Protein AF-A0AAW9KLN0-F1 (afdb_monomer_lite)

Foldseek 3Di:
DCWFKWKAWLVQFTQDTDPNVCVLQVHDDRGRDHPCVRWPPDCQNVCSVPQDWDQWDWDQTPNATFTKTKGFDDDPNHGGIMMITGPGRHVVVVVVVVVVVVVVVVVVVVVVVVVVVVVVVVDDLVPDPDPDPVSVVVD

pLDDT: mean 87.48, std 13.3, range [50.0, 98.69]

Radius of gyration: 28.12 Å; chains: 1; bounding box: 80×30×60 Å

Structure (mmCIF, N/CA/C/O backbone):
data_AF-A0AAW9KLN0-F1
#
_entry.id   AF-A0AAW9KLN0-F1
#
loop_
_atom_site.group_PDB
_atom_site.id
_atom_site.type_symbol
_atom_site.label_atom_id
_atom_site.label_alt_id
_atom_site.label_comp_id
_atom_site.label_asym_id
_atom_site.label_entity_id
_atom_site.label_seq_id
_atom_site.pdbx_PDB_ins_code
_atom_site.Cartn_x
_atom_site.Cartn_y
_atom_site.Cartn_z
_atom_site.occupancy
_atom_site.B_iso_or_equiv
_atom_site.auth_seq_id
_atom_site.auth_comp_id
_atom_site.auth_asym_id
_atom_site.auth_atom_id
_atom_site.pdbx_PDB_model_num
ATOM 1 N N . THR A 1 1 ? 4.196 15.614 0.249 1.00 50.00 1 THR A N 1
ATOM 2 C CA . THR A 1 1 ? 2.910 15.064 0.738 1.00 50.00 1 THR A CA 1
ATOM 3 C C . THR A 1 1 ? 3.200 14.129 1.897 1.00 50.00 1 THR A C 1
ATOM 5 O O . THR A 1 1 ? 4.128 13.341 1.769 1.00 50.00 1 THR A O 1
ATOM 8 N N . LYS A 1 2 ? 2.473 14.215 3.024 1.00 80.38 2 LYS A N 1
ATOM 9 C CA . LYS A 1 2 ? 2.607 13.242 4.136 1.00 80.38 2 LYS A CA 1
ATOM 10 C C . LYS A 1 2 ? 2.079 11.850 3.772 1.00 80.38 2 LYS A C 1
ATOM 12 O O . LYS A 1 2 ? 2.338 10.892 4.487 1.00 80.38 2 LYS A O 1
ATOM 17 N N . GLU A 1 3 ? 1.336 11.749 2.675 1.00 89.50 3 GLU A N 1
ATOM 18 C CA . GLU A 1 3 ? 0.763 10.491 2.221 1.00 89.50 3 GLU A CA 1
ATOM 19 C C . GLU A 1 3 ? 1.817 9.594 1.574 1.00 89.50 3 GLU A C 1
ATOM 21 O O . GLU A 1 3 ? 2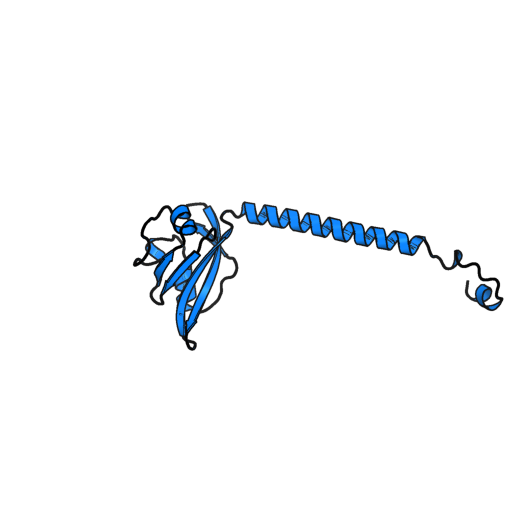.594 10.030 0.718 1.00 89.50 3 GLU A O 1
ATOM 26 N N . CYS A 1 4 ? 1.816 8.328 1.970 1.00 94.81 4 CYS A N 1
ATOM 27 C CA . CYS A 1 4 ? 2.624 7.274 1.381 1.00 94.81 4 CYS A CA 1
ATOM 28 C C . CYS A 1 4 ? 1.837 6.668 0.211 1.00 94.81 4 CYS A C 1
ATOM 30 O O . CYS A 1 4 ? 0.949 5.846 0.424 1.00 94.81 4 CYS A O 1
ATOM 32 N N . VAL A 1 5 ? 2.150 7.102 -1.015 1.00 97.25 5 VAL A N 1
ATOM 33 C CA . VAL A 1 5 ? 1.468 6.689 -2.253 1.00 97.25 5 VAL A CA 1
ATOM 34 C C . VAL A 1 5 ? 2.486 6.210 -3.285 1.00 97.25 5 VAL A C 1
ATOM 36 O O . VAL A 1 5 ? 3.554 6.805 -3.422 1.00 97.25 5 VAL A O 1
ATOM 39 N N . VAL A 1 6 ? 2.137 5.163 -4.023 1.00 98.06 6 VAL A N 1
ATOM 40 C CA . VAL A 1 6 ? 2.852 4.666 -5.200 1.00 98.06 6 VAL A CA 1
ATOM 41 C C . VAL A 1 6 ? 1.873 4.549 -6.367 1.00 98.06 6 VAL A C 1
ATOM 43 O O . VAL A 1 6 ? 0.711 4.191 -6.171 1.00 98.06 6 VAL A O 1
ATOM 46 N N . VAL A 1 7 ? 2.330 4.867 -7.573 1.00 98.31 7 VAL A N 1
ATOM 47 C CA . VAL A 1 7 ? 1.572 4.723 -8.818 1.00 98.31 7 VAL A CA 1
ATOM 48 C C . VAL A 1 7 ? 2.373 3.851 -9.769 1.00 98.31 7 VAL A C 1
ATOM 50 O O . VAL A 1 7 ? 3.586 4.026 -9.906 1.00 98.31 7 VAL A O 1
ATOM 53 N N . VAL A 1 8 ? 1.683 2.912 -10.407 1.00 98.69 8 VAL A N 1
ATOM 54 C CA . VAL A 1 8 ? 2.242 2.015 -11.417 1.00 98.69 8 VAL A CA 1
ATOM 55 C C . VAL A 1 8 ? 1.455 2.119 -12.715 1.00 98.69 8 VAL A C 1
ATOM 57 O O . VAL A 1 8 ? 0.257 2.418 -12.691 1.00 98.69 8 VAL A O 1
ATOM 60 N N . ASP A 1 9 ? 2.119 1.873 -13.838 1.00 98.44 9 ASP A N 1
ATOM 61 C CA . ASP A 1 9 ? 1.457 1.698 -15.130 1.00 98.44 9 ASP A CA 1
ATOM 62 C C . ASP A 1 9 ? 0.814 0.303 -15.270 1.00 98.44 9 ASP A C 1
ATOM 64 O O . ASP A 1 9 ? 0.782 -0.495 -14.326 1.00 98.44 9 ASP A O 1
ATOM 68 N N . LYS A 1 10 ? 0.251 0.025 -16.452 1.00 97.50 10 LYS A N 1
ATOM 69 C CA . LYS A 1 10 ? -0.423 -1.241 -16.777 1.00 97.50 10 LYS A CA 1
ATOM 70 C C . LYS A 1 10 ? 0.485 -2.473 -16.674 1.00 97.50 10 LYS A C 1
ATOM 72 O O . LYS A 1 10 ? -0.024 -3.568 -16.450 1.00 97.50 10 LYS A O 1
ATOM 77 N N . ASP A 1 11 ? 1.795 -2.289 -16.832 1.00 97.62 11 ASP A N 1
ATOM 78 C CA . ASP A 1 11 ? 2.793 -3.357 -16.831 1.00 97.62 11 ASP A CA 1
ATOM 79 C C . ASP A 1 11 ? 3.397 -3.545 -15.423 1.00 97.62 11 ASP A C 1
ATOM 81 O O . ASP A 1 11 ? 4.190 -4.454 -15.188 1.00 97.62 11 ASP A O 1
ATOM 85 N N . GLY A 1 12 ? 2.975 -2.725 -14.450 1.00 97.75 12 GLY A N 1
ATOM 86 C CA . GLY A 1 12 ? 3.428 -2.793 -13.064 1.00 97.75 12 GLY A CA 1
ATOM 87 C C . GLY A 1 12 ? 4.724 -2.027 -12.804 1.00 97.75 12 GLY A C 1
ATOM 88 O O . GLY A 1 12 ? 5.326 -2.204 -11.741 1.00 97.75 12 GLY A O 1
ATOM 89 N N . ILE A 1 13 ? 5.146 -1.169 -13.735 1.00 98.56 13 ILE A N 1
ATOM 90 C CA . ILE A 1 13 ? 6.313 -0.307 -13.569 1.00 98.56 13 ILE A CA 1
ATOM 91 C C . ILE A 1 13 ? 5.929 0.922 -12.753 1.00 98.56 13 ILE A C 1
ATOM 93 O O . ILE A 1 13 ? 4.921 1.579 -13.016 1.00 98.56 13 ILE A O 1
ATOM 97 N N . ILE A 1 14 ? 6.745 1.257 -11.755 1.00 98.62 14 ILE A N 1
ATOM 98 C CA . ILE A 1 14 ? 6.536 2.432 -10.909 1.00 98.62 14 ILE A CA 1
ATOM 99 C C . ILE A 1 14 ? 6.747 3.701 -11.739 1.00 98.62 14 ILE A C 1
ATOM 101 O O . ILE A 1 14 ? 7.856 3.982 -12.194 1.00 98.62 14 ILE A O 1
ATOM 105 N N . THR A 1 15 ? 5.694 4.506 -11.873 1.00 98.25 15 THR A N 1
ATOM 106 C CA . THR A 1 15 ? 5.730 5.809 -12.558 1.00 98.25 15 THR A CA 1
ATOM 107 C C . THR A 1 15 ? 5.894 6.970 -11.582 1.00 98.25 15 THR A C 1
ATOM 109 O O . THR A 1 15 ? 6.400 8.027 -11.952 1.00 98.25 15 THR A O 1
ATOM 112 N N . MET A 1 16 ? 5.495 6.781 -10.322 1.00 97.44 16 MET A N 1
ATOM 113 C CA . MET A 1 16 ? 5.661 7.769 -9.260 1.00 97.44 16 MET A CA 1
ATOM 114 C C . MET A 1 16 ? 5.663 7.084 -7.895 1.00 97.44 16 MET A C 1
ATOM 116 O O . MET A 1 16 ? 4.777 6.284 -7.594 1.00 97.44 16 MET A O 1
ATOM 120 N N . MET A 1 17 ? 6.585 7.471 -7.016 1.00 97.81 17 MET A N 1
ATOM 121 C CA . MET A 1 17 ? 6.510 7.127 -5.600 1.00 97.81 17 MET A CA 1
ATOM 122 C C . MET A 1 17 ? 6.657 8.376 -4.729 1.00 97.81 17 MET A C 1
ATOM 124 O O . MET A 1 17 ? 7.568 9.184 -4.905 1.00 97.81 17 MET A O 1
ATOM 128 N N . SER A 1 18 ? 5.749 8.558 -3.768 1.00 97.00 18 SER A N 1
ATOM 129 C CA . SER A 1 18 ? 5.799 9.710 -2.872 1.00 97.00 18 SER A CA 1
ATOM 130 C C . SER A 1 18 ? 7.010 9.636 -1.941 1.00 97.00 18 SER A C 1
ATOM 132 O O . SER A 1 18 ? 7.454 8.554 -1.556 1.00 97.00 18 SER A O 1
ATOM 134 N N . LYS A 1 19 ? 7.506 10.802 -1.504 1.00 95.38 19 LYS A N 1
ATOM 135 C CA . LYS A 1 19 ? 8.633 10.892 -0.559 1.00 95.38 19 LYS A CA 1
ATOM 136 C C . LYS A 1 19 ? 8.407 10.057 0.711 1.00 95.38 19 LYS A C 1
ATOM 138 O O . LYS A 1 19 ? 9.307 9.352 1.139 1.00 95.38 19 LYS A O 1
ATOM 143 N N . CYS A 1 20 ? 7.189 10.076 1.258 1.00 94.75 20 CYS A N 1
ATOM 144 C CA . CYS A 1 20 ? 6.810 9.257 2.416 1.00 94.75 20 CYS A CA 1
ATOM 145 C C . CYS A 1 20 ? 7.038 7.763 2.158 1.00 94.75 20 CYS A C 1
ATOM 147 O O . CYS A 1 20 ? 7.564 7.064 3.020 1.00 94.75 20 CYS A O 1
ATOM 149 N N . TYR A 1 21 ? 6.629 7.270 0.985 1.00 95.19 21 TYR A N 1
ATOM 150 C CA . TYR A 1 21 ? 6.741 5.852 0.644 1.00 95.19 21 TYR A CA 1
ATOM 151 C C . TYR A 1 21 ? 8.212 5.474 0.404 1.00 95.19 21 TYR A C 1
ATOM 153 O O . TYR A 1 21 ? 8.673 4.459 0.922 1.00 95.19 21 TYR A O 1
ATOM 161 N N . LYS A 1 22 ? 8.972 6.341 -0.281 1.00 95.44 22 LYS A N 1
ATOM 162 C CA . LYS A 1 22 ? 10.428 6.214 -0.460 1.00 95.44 22 LYS A CA 1
ATOM 163 C C . LYS A 1 22 ? 11.166 6.095 0.874 1.00 95.44 22 LYS A C 1
ATOM 165 O O . LYS A 1 22 ? 11.916 5.147 1.073 1.00 95.44 22 LYS A O 1
ATOM 170 N N . GLU 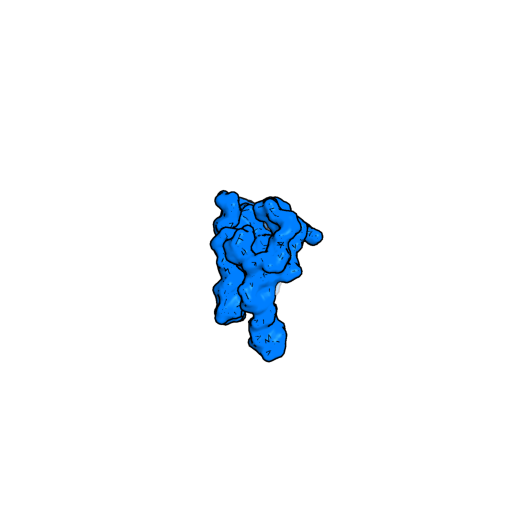A 1 23 ? 10.886 6.998 1.813 1.00 93.94 23 GLU A N 1
ATOM 171 C CA . GLU A 1 23 ? 11.450 6.980 3.171 1.00 93.94 23 GLU A CA 1
ATOM 172 C C . GLU A 1 23 ? 11.033 5.721 3.950 1.00 93.94 23 GLU A C 1
ATOM 174 O O . GLU A 1 23 ? 11.854 5.119 4.638 1.00 93.94 23 GLU A O 1
ATOM 179 N N . PHE A 1 24 ? 9.773 5.289 3.823 1.00 92.19 24 PHE A N 1
ATOM 180 C CA . PHE A 1 24 ? 9.266 4.083 4.484 1.00 92.19 24 PHE A CA 1
ATOM 181 C C . PHE A 1 24 ? 9.978 2.810 4.000 1.00 92.19 24 PHE A C 1
ATOM 183 O O . PHE A 1 24 ? 10.356 1.959 4.808 1.00 92.19 24 PHE A O 1
ATOM 190 N N . LEU A 1 25 ? 10.202 2.691 2.689 1.00 92.62 25 LEU A N 1
ATOM 191 C CA . LEU A 1 25 ? 10.912 1.553 2.107 1.00 92.62 25 LEU A CA 1
ATOM 192 C C . LEU A 1 25 ? 12.438 1.688 2.190 1.00 92.62 25 LEU A C 1
ATOM 194 O O . LEU A 1 25 ? 13.130 0.673 2.177 1.00 92.62 25 LEU A O 1
ATOM 198 N N . GLY A 1 26 ? 12.973 2.903 2.314 1.00 93.44 26 GLY A N 1
ATOM 199 C CA . GLY A 1 26 ? 14.407 3.183 2.217 1.00 93.44 26 GLY A CA 1
ATOM 200 C C . GLY A 1 26 ? 14.941 3.110 0.781 1.00 93.44 26 GLY A C 1
ATOM 201 O O . GLY A 1 26 ? 16.016 2.558 0.572 1.00 93.44 26 GLY A O 1
ATOM 202 N N . TYR A 1 27 ? 14.184 3.619 -0.198 1.00 92.31 27 TYR A N 1
ATOM 203 C CA . TYR A 1 27 ? 14.568 3.656 -1.617 1.00 92.31 27 TYR A CA 1
ATOM 204 C C . TYR A 1 27 ? 14.556 5.082 -2.164 1.00 92.31 27 TYR A C 1
ATOM 206 O O . TYR A 1 27 ? 13.543 5.769 -2.061 1.00 92.31 27 TYR A O 1
ATOM 214 N N . ASP A 1 28 ? 15.626 5.485 -2.852 1.00 90.81 28 ASP A N 1
ATOM 215 C CA . ASP A 1 28 ? 15.722 6.831 -3.434 1.00 90.81 28 ASP A CA 1
ATOM 216 C C . ASP A 1 28 ? 15.110 6.919 -4.843 1.00 90.81 28 ASP A C 1
ATOM 218 O O . ASP A 1 28 ? 14.331 7.832 -5.138 1.00 90.81 28 ASP A O 1
ATOM 222 N N . ASN A 1 29 ? 15.398 5.928 -5.699 1.00 94.44 29 ASN A N 1
ATOM 223 C CA . ASN A 1 29 ? 15.006 5.910 -7.118 1.00 94.44 29 ASN A CA 1
ATOM 224 C C . ASN A 1 29 ? 14.283 4.599 -7.508 1.00 94.44 29 ASN A C 1
ATOM 226 O O . ASN A 1 29 ? 14.875 3.732 -8.164 1.00 94.44 29 ASN A O 1
ATOM 230 N N . PRO A 1 30 ? 13.039 4.396 -7.038 1.00 96.19 30 PRO A N 1
ATOM 231 C CA . PRO A 1 30 ? 12.215 3.240 -7.393 1.00 96.19 30 PRO A CA 1
ATOM 232 C C . PRO A 1 30 ? 11.526 3.358 -8.763 1.00 96.19 30 PRO A C 1
ATOM 234 O O . PRO A 1 30 ? 11.094 2.344 -9.304 1.00 96.19 30 PRO A O 1
ATOM 237 N N . GLU A 1 31 ? 11.392 4.564 -9.320 1.00 97.62 31 GLU A N 1
ATOM 238 C CA . GLU A 1 31 ? 10.735 4.781 -10.612 1.00 97.62 31 GLU A CA 1
ATOM 239 C C . GLU A 1 31 ? 11.439 4.030 -11.758 1.00 97.62 31 GLU A C 1
ATOM 241 O O . GLU A 1 31 ? 12.665 3.912 -11.788 1.00 97.62 31 GLU A O 1
ATOM 246 N N . GLY A 1 32 ? 10.656 3.516 -12.711 1.00 97.81 32 GLY A N 1
ATOM 247 C CA . GLY A 1 32 ? 11.152 2.740 -13.854 1.00 97.81 32 GLY A CA 1
ATOM 248 C C . GLY A 1 32 ? 11.425 1.259 -13.565 1.00 97.81 32 GLY A C 1
ATOM 249 O O . GLY A 1 32 ? 11.840 0.535 -14.466 1.00 97.81 32 GLY A O 1
ATOM 250 N N . LYS A 1 33 ? 11.183 0.790 -12.336 1.00 98.06 33 LYS A N 1
ATOM 251 C CA . LYS A 1 33 ? 11.328 -0.619 -11.934 1.00 98.06 33 LYS A CA 1
ATOM 252 C C . LYS A 1 33 ? 9.970 -1.274 -11.707 1.00 98.06 33 LYS A C 1
ATOM 254 O O . LYS A 1 33 ? 8.986 -0.579 -11.435 1.00 98.06 33 LYS A O 1
ATOM 259 N N . TYR A 1 34 ? 9.926 -2.605 -11.774 1.00 98.12 34 TYR A N 1
ATOM 260 C CA . TYR A 1 34 ? 8.731 -3.355 -11.401 1.00 98.12 34 TYR A CA 1
ATOM 261 C C . TYR A 1 34 ? 8.434 -3.172 -9.918 1.00 98.12 34 TYR A C 1
ATOM 263 O O . TYR A 1 34 ? 9.320 -3.215 -9.065 1.00 98.12 34 TYR A O 1
ATOM 271 N N . VAL A 1 35 ? 7.158 -2.983 -9.602 1.00 97.75 35 VAL A N 1
ATOM 272 C CA . VAL A 1 35 ? 6.728 -2.766 -8.220 1.00 97.75 35 VAL A CA 1
ATOM 273 C C . VAL A 1 35 ? 6.986 -3.971 -7.316 1.00 97.75 35 VAL A C 1
ATOM 275 O O . VAL A 1 35 ? 7.219 -3.785 -6.124 1.00 97.75 35 VAL A O 1
ATOM 278 N N . GLU A 1 36 ? 6.986 -5.183 -7.873 1.00 96.62 36 GLU A N 1
ATOM 279 C CA . GLU A 1 36 ? 7.286 -6.427 -7.151 1.00 96.62 36 GLU A CA 1
ATOM 280 C C . GLU A 1 36 ? 8.755 -6.519 -6.713 1.00 96.62 36 GLU A C 1
ATOM 282 O O . GLU A 1 36 ? 9.032 -7.122 -5.683 1.00 96.62 36 GLU A O 1
ATOM 287 N N . ASP A 1 37 ? 9.673 -5.845 -7.415 1.00 96.00 37 ASP A N 1
ATOM 288 C CA . ASP A 1 37 ? 11.100 -5.807 -7.058 1.00 96.00 37 ASP A CA 1
ATOM 289 C C . ASP A 1 37 ? 11.404 -4.800 -5.933 1.00 96.00 37 ASP A C 1
ATOM 291 O O . ASP A 1 37 ? 12.502 -4.778 -5.374 1.00 96.00 37 ASP A O 1
ATOM 295 N N . ILE A 1 38 ? 10.457 -3.901 -5.648 1.00 96.38 38 ILE A N 1
ATOM 296 C CA . ILE A 1 38 ? 10.628 -2.774 -4.720 1.00 96.38 38 ILE A CA 1
ATOM 297 C C . ILE A 1 38 ? 9.771 -2.932 -3.465 1.00 96.38 38 ILE A C 1
ATOM 299 O O . ILE A 1 38 ? 10.151 -2.461 -2.392 1.00 96.38 38 ILE A O 1
ATOM 303 N N . ILE A 1 39 ? 8.593 -3.544 -3.592 1.00 95.12 39 ILE A N 1
ATOM 304 C CA . ILE A 1 39 ? 7.611 -3.651 -2.517 1.00 95.12 39 ILE A CA 1
ATOM 305 C C . ILE A 1 39 ? 7.261 -5.118 -2.298 1.00 95.12 39 ILE A C 1
ATOM 307 O O . ILE A 1 39 ? 6.420 -5.680 -3.004 1.00 95.12 39 ILE A O 1
ATOM 311 N N . ASP A 1 40 ? 7.839 -5.698 -1.250 1.00 91.00 40 ASP A N 1
ATOM 312 C CA . ASP A 1 40 ? 7.544 -7.066 -0.830 1.00 91.00 40 ASP A CA 1
ATOM 313 C C . A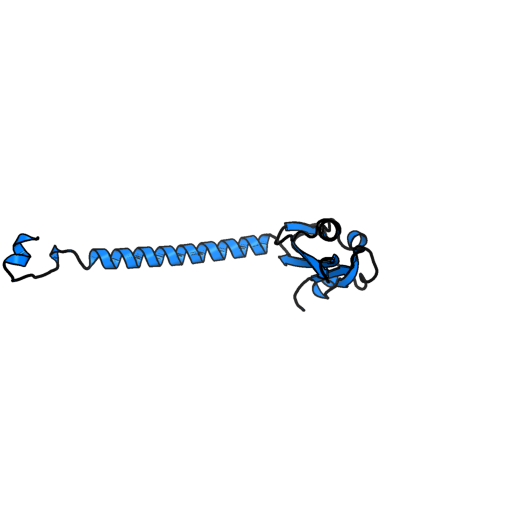SP A 1 40 ? 6.037 -7.286 -0.641 1.00 91.00 40 ASP A C 1
ATOM 315 O O . ASP A 1 40 ? 5.325 -6.458 -0.057 1.00 91.00 40 ASP A O 1
ATOM 319 N N . ASN A 1 41 ? 5.543 -8.433 -1.114 1.00 92.19 41 ASN A N 1
ATOM 320 C CA . ASN A 1 41 ? 4.143 -8.852 -0.981 1.00 92.19 41 ASN A CA 1
ATOM 321 C C . ASN A 1 41 ? 3.124 -7.850 -1.559 1.00 92.19 41 ASN A C 1
ATOM 323 O O . ASN A 1 41 ? 1.969 -7.800 -1.123 1.00 92.19 41 ASN A O 1
ATOM 327 N N . THR A 1 42 ? 3.530 -7.013 -2.519 1.00 95.19 42 THR A N 1
ATOM 328 C CA . THR A 1 42 ? 2.603 -6.083 -3.166 1.00 95.19 42 THR A CA 1
ATOM 329 C C . THR A 1 42 ? 1.510 -6.824 -3.928 1.00 95.19 42 THR A C 1
ATOM 331 O O . THR A 1 42 ? 1.750 -7.776 -4.664 1.00 95.19 42 THR A O 1
ATOM 334 N N . ARG A 1 43 ? 0.270 -6.351 -3.784 1.00 96.12 43 ARG A N 1
ATOM 335 C CA . ARG A 1 43 ? -0.891 -6.871 -4.523 1.00 96.12 43 ARG A CA 1
ATOM 336 C C . ARG A 1 43 ? -1.267 -6.002 -5.721 1.00 96.12 43 ARG A C 1
ATOM 338 O O . ARG A 1 43 ? -2.261 -6.288 -6.379 1.00 96.12 43 ARG A O 1
ATOM 345 N N . LEU A 1 44 ? -0.494 -4.960 -6.045 1.00 97.12 44 LEU A N 1
ATOM 346 C CA . LEU A 1 44 ? -0.763 -4.107 -7.213 1.00 97.12 44 LEU A CA 1
ATOM 347 C C . LEU A 1 44 ? -0.881 -4.891 -8.537 1.00 97.12 44 LEU A C 1
ATOM 349 O O . LEU A 1 44 ? -1.831 -4.621 -9.271 1.00 97.12 44 LEU A O 1
ATOM 353 N N . PRO A 1 45 ? -0.063 -5.927 -8.817 1.00 96.81 45 PRO A N 1
ATOM 354 C CA . PRO A 1 45 ? -0.254 -6.771 -10.002 1.00 96.81 45 PRO A CA 1
ATOM 355 C C . PRO A 1 45 ? -1.623 -7.467 -10.054 1.00 96.81 45 PRO A C 1
ATOM 357 O O . PRO A 1 45 ? -2.221 -7.618 -11.119 1.00 96.81 45 PRO A O 1
ATOM 360 N N . LYS A 1 46 ? -2.174 -7.863 -8.900 1.00 96.62 46 LYS A N 1
ATOM 361 C CA . LYS A 1 46 ? -3.524 -8.444 -8.810 1.00 96.62 46 LYS A CA 1
ATOM 362 C C . LYS A 1 46 ? -4.604 -7.408 -9.123 1.00 96.62 46 LYS A C 1
ATOM 364 O O . LYS A 1 46 ? -5.606 -7.744 -9.753 1.00 96.62 46 LYS A O 1
ATOM 369 N N . ILE A 1 47 ? -4.406 -6.159 -8.711 1.00 97.38 47 ILE A N 1
ATOM 370 C CA . ILE A 1 47 ? -5.316 -5.044 -9.007 1.00 97.38 47 ILE A CA 1
ATOM 371 C C . ILE A 1 47 ? -5.306 -4.725 -10.499 1.00 97.38 47 ILE A C 1
ATOM 373 O O . ILE A 1 47 ? -6.374 -4.579 -11.088 1.00 97.38 47 ILE A O 1
ATOM 377 N N . LEU A 1 48 ? -4.124 -4.709 -11.121 1.00 97.50 48 LEU A N 1
ATOM 378 C CA . LEU A 1 48 ? -3.977 -4.524 -12.566 1.00 97.50 48 LEU A CA 1
ATOM 379 C C . LEU A 1 48 ? -4.708 -5.617 -13.361 1.00 97.50 48 LEU A C 1
ATOM 381 O O . LEU A 1 48 ? -5.380 -5.313 -14.340 1.00 97.50 48 LEU A O 1
ATOM 385 N N . LYS A 1 49 ? -4.643 -6.877 -12.907 1.00 96.25 49 LYS A N 1
ATOM 386 C CA . LYS A 1 49 ? -5.321 -8.014 -13.560 1.00 96.25 49 LYS A CA 1
ATOM 387 C C . LYS A 1 49 ? -6.833 -8.046 -13.330 1.00 96.25 49 LYS A C 1
ATOM 389 O O . LYS A 1 49 ? -7.581 -8.402 -14.231 1.00 96.25 49 LYS A O 1
ATOM 394 N N . SER A 1 50 ? -7.283 -7.748 -12.111 1.00 95.62 50 SER A N 1
ATOM 395 C CA . SER A 1 50 ? -8.693 -7.914 -11.724 1.00 95.62 50 SER A CA 1
ATOM 396 C C . SER A 1 50 ? -9.548 -6.670 -11.942 1.00 95.62 50 SER A C 1
ATOM 398 O O . SER A 1 50 ? -10.759 -6.788 -12.100 1.00 95.62 50 SER A O 1
ATOM 400 N N . GLY A 1 51 ? -8.956 -5.475 -11.897 1.00 94.75 51 GLY A N 1
ATOM 401 C CA . GLY A 1 51 ? -9.704 -4.220 -11.923 1.00 94.75 51 GLY A CA 1
ATOM 402 C C . GLY A 1 51 ? -10.566 -3.963 -10.686 1.00 94.75 51 GLY A C 1
ATOM 403 O O . GLY A 1 51 ? -11.407 -3.056 -10.729 1.00 94.75 51 GLY A O 1
ATOM 404 N N . ASN A 1 52 ? -10.359 -4.729 -9.610 1.00 95.69 52 ASN A N 1
ATOM 405 C CA . ASN A 1 52 ? -11.060 -4.589 -8.338 1.00 95.69 52 ASN A CA 1
ATOM 406 C C . ASN A 1 52 ? -10.337 -3.613 -7.409 1.00 95.69 52 ASN A C 1
ATOM 408 O O . ASN A 1 52 ? -9.119 -3.471 -7.464 1.00 95.69 52 ASN A O 1
ATOM 412 N N . ILE A 1 53 ? -11.098 -2.960 -6.534 1.00 95.88 53 ILE A N 1
ATOM 413 C CA . ILE A 1 53 ? -10.567 -2.065 -5.502 1.00 95.88 53 ILE A CA 1
ATOM 414 C C . ILE A 1 53 ? -10.342 -2.862 -4.213 1.00 95.88 53 ILE A C 1
ATOM 416 O O . ILE A 1 53 ? -11.185 -3.666 -3.822 1.00 95.88 53 ILE A O 1
ATOM 420 N N . GLU A 1 54 ? -9.234 -2.599 -3.525 1.00 95.19 54 GLU A N 1
ATOM 421 C CA . GLU A 1 54 ? -8.968 -3.082 -2.168 1.00 95.19 54 GLU A CA 1
ATOM 422 C C . GLU A 1 54 ? -8.904 -1.875 -1.222 1.00 95.19 54 GLU A C 1
ATOM 424 O O . GLU A 1 54 ? -7.990 -1.063 -1.322 1.00 95.19 54 GLU A O 1
ATOM 429 N N . TYR A 1 55 ? -9.880 -1.725 -0.321 1.00 86.75 55 TYR A N 1
ATOM 430 C CA . TYR A 1 55 ? -10.039 -0.515 0.507 1.00 86.75 55 TYR A CA 1
ATOM 431 C C . TYR A 1 55 ? -9.167 -0.476 1.775 1.00 86.75 55 TYR A C 1
ATOM 433 O O . TYR A 1 55 ? -8.977 0.594 2.349 1.00 86.75 55 TYR A O 1
ATOM 441 N N . GLY A 1 56 ? -8.642 -1.615 2.223 1.00 85.38 56 GLY A N 1
ATOM 442 C CA . GLY A 1 56 ? -7.901 -1.711 3.480 1.00 85.38 56 GLY A CA 1
ATOM 443 C C . GLY A 1 56 ? -7.561 -3.154 3.805 1.00 85.38 56 GLY A C 1
ATOM 444 O O . GLY A 1 56 ? -8.310 -3.824 4.506 1.00 85.38 56 GLY A O 1
ATOM 445 N N . ASP A 1 57 ? -6.451 -3.626 3.252 1.00 90.19 57 ASP A N 1
ATOM 446 C CA . ASP A 1 57 ? -5.937 -4.977 3.458 1.00 90.19 57 ASP A CA 1
ATOM 447 C C . ASP A 1 57 ? -4.625 -4.928 4.243 1.00 90.19 57 ASP A C 1
ATOM 449 O O . ASP A 1 57 ? -3.827 -4.001 4.059 1.00 90.19 57 ASP A O 1
ATOM 453 N N . VAL A 1 58 ? -4.402 -5.923 5.102 1.00 91.62 58 VAL A N 1
ATOM 454 C CA . VAL A 1 58 ? -3.153 -6.036 5.861 1.00 91.62 58 VAL A CA 1
ATOM 455 C C . VAL A 1 58 ? -2.054 -6.507 4.911 1.00 91.62 58 VAL A C 1
ATOM 457 O O . VAL A 1 58 ? -2.200 -7.513 4.221 1.00 91.62 58 VAL A O 1
ATOM 460 N N . GLN A 1 59 ? -0.943 -5.779 4.866 1.00 92.75 59 GLN A N 1
ATOM 461 C CA . GLN A 1 59 ? 0.250 -6.165 4.118 1.00 92.75 59 GLN A CA 1
ATOM 462 C C . GLN A 1 59 ? 1.463 -6.120 5.041 1.00 92.75 59 GLN A C 1
ATOM 464 O O . GLN A 1 59 ? 1.661 -5.149 5.767 1.00 92.75 59 GLN A O 1
ATOM 469 N N . LEU A 1 60 ? 2.307 -7.147 4.972 1.00 91.00 60 LEU A N 1
ATOM 470 C CA . LEU A 1 60 ? 3.596 -7.159 5.651 1.00 91.00 60 LEU A CA 1
ATOM 471 C C . LEU A 1 60 ? 4.663 -6.555 4.731 1.00 91.00 60 LEU A C 1
ATOM 473 O O . LEU A 1 60 ? 4.996 -7.143 3.700 1.00 91.00 60 LEU A O 1
ATOM 477 N N . ILE A 1 61 ? 5.202 -5.395 5.1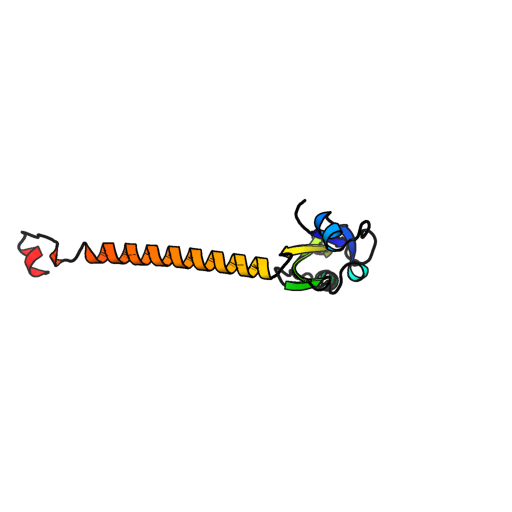12 1.00 91.12 61 ILE A N 1
ATOM 478 C CA . ILE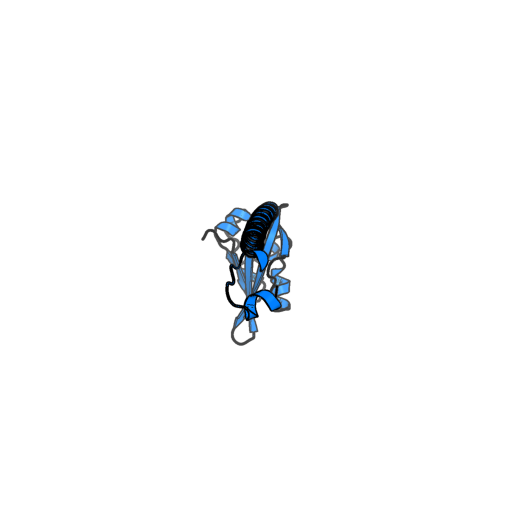 A 1 61 ? 6.291 -4.712 4.400 1.00 91.12 61 ILE A CA 1
ATOM 479 C C . ILE A 1 61 ? 7.430 -4.467 5.388 1.00 91.12 61 ILE A C 1
ATOM 481 O O . ILE A 1 61 ? 7.217 -3.841 6.425 1.00 91.12 61 ILE A O 1
ATOM 485 N N . LYS A 1 62 ? 8.645 -4.951 5.090 1.00 86.81 62 LYS A N 1
ATOM 486 C CA . LYS A 1 62 ? 9.830 -4.811 5.968 1.00 86.81 62 LYS A CA 1
ATOM 487 C C . LYS A 1 62 ? 9.551 -5.204 7.430 1.00 86.81 62 LYS A C 1
ATOM 489 O O . LYS A 1 62 ? 9.940 -4.496 8.358 1.00 86.81 62 LYS A O 1
ATOM 494 N N . ASN A 1 63 ? 8.855 -6.327 7.618 1.00 86.44 63 ASN A N 1
ATOM 495 C CA . ASN A 1 63 ? 8.460 -6.862 8.925 1.00 86.44 63 ASN A CA 1
ATOM 496 C C . ASN A 1 63 ? 7.524 -5.949 9.748 1.00 86.44 63 ASN A C 1
ATOM 498 O O . ASN A 1 63 ? 7.480 -6.053 10.972 1.00 86.44 63 ASN A O 1
ATOM 502 N N . LYS A 1 64 ? 6.794 -5.043 9.086 1.00 87.94 64 LYS A N 1
ATOM 503 C CA . LYS A 1 64 ? 5.749 -4.209 9.690 1.00 87.94 64 LYS A CA 1
ATOM 504 C C . LYS A 1 64 ? 4.416 -4.466 9.012 1.00 87.94 64 LYS A C 1
ATOM 506 O O . LYS A 1 64 ? 4.336 -4.464 7.781 1.00 87.94 64 LYS A O 1
ATOM 511 N N . GLU A 1 65 ? 3.384 -4.679 9.816 1.00 91.38 65 GLU A N 1
ATOM 512 C CA . GLU A 1 65 ? 2.015 -4.779 9.329 1.00 91.38 65 GLU A CA 1
ATOM 513 C C . GLU A 1 65 ? 1.484 -3.380 9.031 1.00 91.38 65 GLU A C 1
ATOM 515 O O . GLU A 1 65 ? 1.411 -2.515 9.905 1.00 91.38 65 GLU A O 1
ATOM 520 N N . VAL A 1 66 ? 1.122 -3.158 7.773 1.00 92.38 66 VAL A N 1
ATOM 521 C CA . VAL A 1 66 ? 0.504 -1.918 7.316 1.00 92.38 66 VAL A CA 1
ATOM 522 C C . VAL A 1 66 ? -0.887 -2.196 6.783 1.00 92.38 66 VAL A C 1
ATOM 524 O O . VAL A 1 66 ? -1.168 -3.276 6.264 1.00 92.38 66 VAL A O 1
ATOM 527 N N . ILE A 1 67 ? -1.748 -1.186 6.843 1.00 93.50 67 ILE A N 1
ATOM 528 C CA . ILE A 1 67 ? -3.037 -1.222 6.155 1.00 93.50 67 ILE A CA 1
ATOM 529 C C . ILE A 1 67 ? -2.872 -0.508 4.824 1.00 93.50 67 ILE A C 1
ATOM 531 O O . ILE A 1 67 ? -2.567 0.687 4.787 1.00 93.50 67 ILE A O 1
ATOM 535 N N . ALA A 1 68 ? -3.075 -1.234 3.732 1.00 94.81 68 ALA A N 1
ATOM 536 C CA . ALA A 1 68 ? -2.905 -0.728 2.381 1.00 94.81 68 ALA A CA 1
ATOM 537 C C . ALA A 1 68 ? -4.241 -0.652 1.636 1.00 94.81 68 ALA A C 1
ATOM 539 O O . ALA A 1 68 ? -5.073 -1.556 1.712 1.00 94.81 68 ALA A O 1
ATOM 540 N N . MET A 1 69 ? -4.409 0.420 0.868 1.00 96.31 69 MET A N 1
ATOM 541 C CA . MET A 1 69 ? -5.480 0.587 -0.108 1.00 96.31 69 MET A CA 1
ATOM 542 C C . MET A 1 69 ? -4.891 0.524 -1.516 1.00 96.31 69 MET A C 1
ATOM 544 O O . MET A 1 69 ? -3.808 1.063 -1.761 1.00 96.31 69 MET A O 1
ATOM 548 N N . ARG A 1 70 ? -5.599 -0.111 -2.451 1.00 97.25 70 ARG A N 1
ATOM 549 C CA . ARG A 1 70 ? -5.180 -0.216 -3.850 1.00 97.25 70 ARG A CA 1
ATOM 550 C C . ARG A 1 70 ? -6.360 -0.012 -4.789 1.00 97.25 70 ARG A C 1
ATOM 552 O O . ARG A 1 70 ? -7.419 -0.607 -4.604 1.00 97.25 70 ARG A O 1
ATOM 559 N N . VAL A 1 71 ? -6.169 0.830 -5.797 1.00 97.38 71 VAL A N 1
ATOM 560 C CA . VAL A 1 71 ? -7.228 1.259 -6.719 1.00 97.38 71 VAL A CA 1
ATOM 561 C C . VAL A 1 71 ? -6.695 1.188 -8.153 1.00 97.38 71 VAL A C 1
ATOM 563 O O . VAL A 1 71 ? -5.632 1.752 -8.416 1.00 97.38 71 VAL A O 1
ATOM 566 N N . PRO A 1 72 ? -7.390 0.526 -9.093 1.00 97.81 72 PRO A N 1
ATOM 567 C CA . PRO A 1 72 ? -7.008 0.544 -10.497 1.00 97.81 72 PRO A CA 1
ATOM 568 C C . PRO A 1 72 ? -7.319 1.911 -11.113 1.00 97.81 72 PRO A C 1
ATOM 570 O O . PRO A 1 72 ? -8.360 2.513 -10.845 1.00 97.81 72 PRO A O 1
ATOM 573 N N . ILE A 1 73 ? -6.433 2.379 -11.980 1.00 97.88 73 ILE A N 1
ATOM 574 C CA . ILE A 1 73 ? -6.641 3.559 -12.815 1.00 97.88 73 ILE A CA 1
ATOM 575 C C . ILE A 1 73 ? -7.263 3.075 -14.118 1.00 97.88 73 ILE A C 1
ATOM 577 O O . ILE A 1 73 ? -6.692 2.216 -14.791 1.00 97.88 73 ILE A O 1
ATOM 581 N N . LYS A 1 74 ? -8.430 3.621 -14.465 1.00 96.81 74 LYS A N 1
ATOM 582 C CA . LYS A 1 74 ? -9.146 3.276 -15.694 1.00 96.81 74 LYS A CA 1
ATOM 583 C C . LYS A 1 74 ? -9.244 4.488 -16.612 1.00 96.81 74 LYS A C 1
ATOM 585 O O . LYS A 1 74 ? -9.678 5.549 -16.173 1.00 96.81 74 LYS A O 1
ATOM 590 N N . THR A 1 75 ? -8.901 4.301 -17.881 1.00 95.38 75 THR A N 1
ATOM 591 C CA . THR A 1 75 ? -9.066 5.294 -18.950 1.00 95.38 75 THR A CA 1
ATOM 592 C C . THR A 1 75 ? -9.881 4.649 -20.061 1.00 95.38 75 THR A C 1
ATOM 594 O O . THR A 1 75 ? -9.514 3.586 -20.543 1.00 95.38 75 THR A O 1
ATOM 597 N N . ASN A 1 76 ? -11.006 5.255 -20.452 1.00 93.94 76 ASN A N 1
ATOM 598 C CA . ASN A 1 76 ? -11.919 4.710 -21.474 1.00 93.94 76 ASN A CA 1
ATOM 599 C C . ASN A 1 76 ? -12.419 3.274 -21.203 1.00 93.94 76 ASN A C 1
ATOM 601 O O . ASN A 1 76 ? -12.751 2.547 -22.129 1.00 93.94 76 ASN A O 1
ATOM 605 N N . GLY A 1 77 ? -12.496 2.869 -19.932 1.00 92.19 77 GLY A N 1
ATOM 606 C CA . GLY A 1 77 ? -12.903 1.517 -19.531 1.00 92.19 77 GLY A CA 1
ATOM 607 C C . GLY A 1 77 ? -11.744 0.530 -19.365 1.00 92.19 77 GLY A C 1
ATOM 608 O O . GLY A 1 77 ? -11.903 -0.447 -18.634 1.00 92.19 77 GLY A O 1
ATOM 609 N N . ASP A 1 78 ? -10.569 0.833 -19.918 1.00 95.31 78 ASP A N 1
ATOM 610 C CA . ASP A 1 78 ? -9.379 -0.010 -19.824 1.00 95.31 78 ASP A CA 1
ATOM 611 C C . ASP A 1 78 ? -8.526 0.345 -18.608 1.00 95.31 78 ASP A C 1
ATOM 613 O O . ASP A 1 78 ? -8.380 1.514 -18.245 1.00 95.31 78 ASP A O 1
ATOM 617 N N . ILE A 1 79 ? -7.930 -0.666 -17.974 1.00 97.44 79 ILE A N 1
ATOM 618 C CA . ILE A 1 79 ? -7.000 -0.464 -16.860 1.00 97.44 79 ILE A CA 1
ATOM 619 C C . ILE A 1 79 ? -5.662 0.016 -17.425 1.00 97.44 79 ILE A C 1
ATOM 621 O O . ILE A 1 79 ? -4.964 -0.724 -18.113 1.00 97.44 79 ILE A O 1
ATOM 625 N N . THR A 1 80 ? -5.290 1.255 -17.110 1.00 97.69 80 THR A N 1
ATOM 626 C CA . THR A 1 80 ? -4.037 1.878 -17.567 1.00 97.69 80 THR A CA 1
ATOM 627 C C . THR A 1 80 ? -2.959 1.927 -16.488 1.00 97.69 80 THR A C 1
ATOM 629 O O . THR A 1 80 ? -1.837 2.346 -16.759 1.00 97.69 80 THR A O 1
ATOM 632 N N . GLY A 1 81 ? -3.286 1.519 -15.262 1.00 98.12 81 GLY A N 1
ATOM 633 C CA . GLY A 1 81 ? -2.363 1.511 -14.134 1.00 98.12 81 GLY A CA 1
ATOM 634 C C . GLY A 1 81 ? -3.066 1.242 -12.811 1.00 98.12 81 GLY A C 1
ATOM 635 O O . GLY A 1 81 ? -4.238 0.861 -12.778 1.00 98.12 81 GLY A O 1
ATOM 636 N N . ALA A 1 82 ? -2.363 1.458 -11.706 1.00 98.38 82 ALA A N 1
ATOM 637 C CA . ALA A 1 82 ? -2.927 1.341 -10.366 1.00 98.38 82 ALA A CA 1
ATOM 638 C C . ALA A 1 82 ? -2.231 2.272 -9.369 1.00 98.38 82 ALA A C 1
ATOM 640 O O . ALA A 1 82 ? -1.071 2.646 -9.531 1.00 98.38 82 ALA A O 1
ATOM 641 N N . ILE A 1 83 ? -2.954 2.621 -8.308 1.00 97.88 83 ILE A N 1
ATOM 642 C CA . ILE A 1 83 ? -2.467 3.402 -7.172 1.00 97.88 83 ILE A CA 1
ATOM 643 C C . ILE A 1 83 ? -2.450 2.497 -5.947 1.00 97.88 83 ILE A C 1
ATOM 645 O O . ILE A 1 83 ? -3.443 1.832 -5.658 1.00 97.88 83 ILE A O 1
ATOM 649 N N . GLY A 1 84 ? -1.344 2.500 -5.208 1.00 97.25 84 GLY A N 1
ATOM 650 C CA . GLY A 1 84 ? -1.227 1.915 -3.876 1.00 97.25 84 GLY A CA 1
ATOM 651 C C . GLY A 1 84 ? -1.006 3.006 -2.834 1.00 97.25 84 GLY A C 1
ATOM 652 O O . GLY A 1 84 ? -0.205 3.915 -3.046 1.00 97.25 84 GLY A O 1
ATOM 653 N N . LYS A 1 85 ? -1.694 2.928 -1.697 1.00 96.12 85 LYS A N 1
ATOM 654 C CA . LYS A 1 85 ? -1.550 3.872 -0.584 1.00 96.12 85 LYS A CA 1
ATOM 655 C C . LYS A 1 85 ? -1.427 3.127 0.736 1.00 96.12 85 LYS A C 1
ATOM 657 O O . LYS A 1 85 ? -2.250 2.265 1.031 1.00 96.12 85 LYS A O 1
ATOM 662 N N . ILE A 1 86 ? -0.445 3.507 1.550 1.00 94.06 86 ILE A N 1
ATOM 663 C CA . ILE A 1 86 ? -0.386 3.090 2.955 1.00 94.06 86 ILE A CA 1
ATOM 664 C C . ILE A 1 86 ? -1.331 4.003 3.741 1.00 94.06 86 ILE A C 1
ATOM 666 O O . ILE A 1 86 ? -1.105 5.212 3.822 1.00 94.06 86 ILE A O 1
ATOM 670 N N . MET A 1 87 ? -2.398 3.419 4.281 1.00 91.75 87 MET A N 1
ATOM 671 C CA . MET A 1 87 ? -3.404 4.099 5.099 1.00 91.75 87 MET A CA 1
ATOM 672 C C . MET A 1 87 ? -2.928 4.240 6.545 1.00 91.75 87 MET A C 1
ATOM 674 O O . MET A 1 87 ? -3.015 5.326 7.109 1.00 91.75 87 MET A O 1
ATOM 678 N N . PHE A 1 88 ? -2.374 3.161 7.102 1.00 89.50 88 PHE A N 1
ATOM 679 C CA . PHE A 1 88 ? -1.799 3.114 8.446 1.00 89.50 88 PHE A CA 1
ATOM 680 C C . PHE A 1 88 ? -0.446 2.413 8.381 1.00 89.50 88 PHE A C 1
ATOM 682 O O . PHE A 1 88 ? -0.326 1.367 7.740 1.00 89.50 88 PHE A O 1
ATOM 689 N N . LYS A 1 89 ? 0.572 3.010 9.008 1.00 86.88 89 LYS A N 1
ATOM 690 C CA . LYS A 1 89 ? 1.948 2.476 9.013 1.00 86.88 89 LYS A CA 1
ATOM 691 C C . LYS A 1 89 ? 2.164 1.402 10.079 1.00 86.88 89 LYS A C 1
ATOM 693 O O . LYS A 1 89 ? 3.206 0.752 10.062 1.00 86.88 89 LYS A O 1
ATOM 698 N N . ASP A 1 90 ? 1.207 1.281 10.989 1.00 82.94 90 ASP A N 1
ATOM 699 C CA . ASP A 1 90 ? 1.176 0.319 12.076 1.00 82.94 90 ASP A CA 1
ATOM 700 C C . ASP A 1 90 ? -0.288 -0.030 12.371 1.00 82.94 90 ASP A C 1
ATOM 702 O O . ASP A 1 90 ? -1.144 0.859 12.443 1.00 82.94 90 ASP A O 1
ATOM 706 N N . ILE A 1 91 ? -0.590 -1.316 12.526 1.00 82.56 91 ILE A N 1
ATOM 707 C CA . ILE A 1 91 ? -1.930 -1.772 12.891 1.00 82.56 91 ILE A CA 1
ATOM 708 C C . ILE A 1 91 ? -2.327 -1.312 14.301 1.00 82.56 91 ILE A C 1
ATOM 710 O O . ILE A 1 91 ? -3.512 -1.093 14.562 1.00 82.56 91 ILE A O 1
ATOM 714 N N . GLU A 1 92 ? -1.356 -1.066 15.186 1.00 84.62 92 GLU A N 1
ATOM 715 C CA . GLU A 1 92 ? -1.605 -0.498 16.512 1.00 84.62 92 GLU A CA 1
ATOM 716 C C . GLU A 1 92 ? -2.255 0.891 16.425 1.00 84.62 92 GLU A C 1
ATOM 718 O O . GLU A 1 92 ? -3.161 1.201 17.201 1.00 84.62 92 GLU A O 1
ATOM 723 N N . GLU A 1 93 ? -1.880 1.711 15.434 1.00 81.62 93 GLU A N 1
ATOM 724 C CA . GLU A 1 93 ? -2.477 3.035 15.206 1.00 81.62 93 GLU A CA 1
ATOM 725 C C . GLU A 1 93 ? -3.980 2.922 14.905 1.00 81.62 93 GLU A C 1
ATOM 727 O O . GLU A 1 93 ? -4.797 3.694 15.422 1.00 81.62 93 GLU A O 1
ATOM 732 N N . LEU A 1 94 ? -4.363 1.905 14.125 1.00 84.19 94 LEU A N 1
ATOM 733 C CA . LEU A 1 94 ? -5.760 1.615 13.817 1.00 84.19 94 LEU A CA 1
ATOM 734 C C . LEU A 1 94 ? -6.525 1.129 15.056 1.00 84.19 94 LEU A C 1
ATOM 736 O O . LEU A 1 94 ? -7.651 1.574 15.300 1.00 84.19 94 LEU A O 1
ATOM 740 N N . ILE A 1 95 ? -5.917 0.251 15.859 1.00 86.25 95 ILE A N 1
ATOM 741 C CA . ILE A 1 95 ? -6.510 -0.261 17.104 1.00 86.25 95 ILE A CA 1
ATOM 742 C C . ILE A 1 95 ? -6.763 0.887 18.089 1.00 86.25 95 ILE A C 1
ATOM 744 O O . ILE A 1 95 ? -7.858 0.998 18.649 1.00 86.25 95 ILE A O 1
ATOM 748 N N . LEU A 1 96 ? -5.792 1.787 18.265 1.00 87.69 96 LEU A N 1
ATOM 749 C CA . LEU A 1 96 ? -5.920 2.960 19.133 1.00 87.69 96 LEU A CA 1
ATOM 750 C C . LEU A 1 96 ? -7.056 3.886 18.682 1.00 87.69 96 LEU A C 1
ATOM 752 O O . LEU A 1 96 ? -7.859 4.335 19.508 1.00 87.69 96 LEU A O 1
ATOM 756 N N . LEU A 1 97 ? -7.166 4.141 17.375 1.00 87.19 97 LEU A N 1
ATOM 757 C CA . LEU A 1 97 ? -8.249 4.947 16.816 1.00 87.19 97 LEU A CA 1
ATOM 758 C C . LEU A 1 97 ? -9.620 4.297 17.049 1.00 87.19 97 LEU A C 1
ATOM 760 O O . LEU A 1 97 ? -10.559 4.977 17.471 1.00 87.19 97 LEU A O 1
ATOM 764 N N . ASN A 1 98 ? -9.732 2.986 16.822 1.00 90.06 98 ASN A N 1
ATOM 765 C CA . ASN A 1 98 ? -10.963 2.234 17.054 1.00 90.06 98 ASN A CA 1
ATOM 766 C C . ASN A 1 98 ? -11.391 2.286 18.530 1.00 90.06 98 ASN A C 1
ATOM 768 O O . ASN A 1 98 ? -12.555 2.549 18.832 1.00 90.06 98 ASN A O 1
ATOM 772 N N . ASN A 1 99 ? -10.443 2.129 19.457 1.00 93.00 99 ASN A N 1
ATOM 773 C CA . ASN A 1 99 ? -10.705 2.235 20.893 1.00 93.00 99 ASN A CA 1
ATOM 774 C C . ASN A 1 99 ? -11.230 3.626 21.277 1.00 93.00 99 ASN A C 1
ATOM 776 O O . ASN A 1 99 ? -12.213 3.740 22.014 1.00 93.00 99 ASN A O 1
ATOM 780 N N . LYS A 1 100 ? -10.630 4.692 20.733 1.00 93.00 100 LYS A N 1
ATOM 781 C CA . LYS A 1 100 ? -11.092 6.069 20.960 1.00 93.00 100 LYS A CA 1
ATOM 782 C C . LYS A 1 100 ? -12.498 6.302 20.402 1.00 93.00 100 LYS A C 1
ATOM 784 O O . LYS A 1 100 ? -13.323 6.914 21.077 1.00 93.00 100 LYS A O 1
ATOM 789 N N . LEU A 1 101 ? -12.785 5.802 19.199 1.00 93.81 101 LEU A N 1
ATOM 790 C CA . LEU A 1 101 ? -14.113 5.903 18.585 1.00 93.81 101 LEU A CA 1
ATOM 791 C C . LEU A 1 101 ? -15.178 5.168 19.400 1.00 93.81 101 LEU A C 1
ATOM 793 O O . LEU A 1 101 ? -16.251 5.721 19.631 1.00 93.81 101 LEU A O 1
ATOM 797 N N . ASN A 1 102 ? -14.882 3.954 19.865 1.00 94.12 102 ASN A N 1
ATOM 798 C CA . ASN A 1 102 ? -15.812 3.177 20.682 1.00 94.12 102 ASN A CA 1
ATOM 799 C C . ASN A 1 102 ? -16.089 3.858 22.020 1.00 94.12 102 ASN A C 1
ATOM 801 O O . ASN A 1 102 ? -17.244 3.952 22.426 1.00 94.12 102 ASN A O 1
ATOM 805 N N . ARG A 1 103 ? -15.061 4.421 22.665 1.00 94.69 103 ARG A N 1
ATOM 806 C CA . ARG A 1 103 ? -15.247 5.214 23.882 1.00 94.69 103 ARG A CA 1
ATOM 807 C C . ARG A 1 103 ? -16.180 6.407 23.651 1.00 94.69 103 ARG A C 1
ATOM 809 O O . ARG A 1 103 ? -17.123 6.581 24.413 1.00 94.69 103 ARG A O 1
ATOM 816 N N . LEU A 1 104 ? -15.956 7.187 22.591 1.00 93.62 104 LEU A N 1
ATOM 817 C CA . LEU A 1 104 ? -16.801 8.344 22.269 1.00 93.62 104 LEU A CA 1
ATOM 818 C C . LEU A 1 104 ? -18.249 7.939 21.964 1.00 93.62 104 LEU A C 1
ATOM 820 O O . LEU A 1 104 ? -19.179 8.597 22.422 1.00 93.62 104 LEU A O 1
ATOM 824 N N . LYS A 1 105 ? -18.456 6.842 21.225 1.00 92.25 105 LYS A N 1
ATOM 825 C CA . LYS A 1 105 ? -19.801 6.296 20.981 1.00 92.25 105 LYS A CA 1
ATOM 826 C C . LYS A 1 105 ? -20.492 5.916 22.289 1.00 92.25 105 LYS A C 1
ATOM 828 O O . LYS A 1 105 ? -21.646 6.280 22.482 1.00 92.25 105 LYS A O 1
ATOM 833 N N . ASN A 1 106 ? -19.778 5.242 23.188 1.00 93.50 106 ASN A N 1
ATOM 834 C CA . ASN A 1 106 ? -20.322 4.833 24.480 1.00 93.50 106 ASN A CA 1
ATOM 835 C C . ASN A 1 106 ? -20.679 6.037 25.362 1.00 93.50 106 ASN A C 1
ATOM 837 O O . ASN A 1 106 ? -21.734 6.029 25.984 1.00 93.50 106 ASN A O 1
ATOM 841 N N . GLU A 1 107 ? -19.850 7.086 25.385 1.00 93.00 107 GLU A N 1
ATOM 842 C CA . GLU A 1 107 ? -20.157 8.332 26.105 1.00 93.00 107 GLU A CA 1
ATOM 843 C C . GLU A 1 107 ? -21.421 9.005 25.535 1.00 93.00 107 GLU A C 1
ATOM 845 O O . GLU A 1 107 ? -22.315 9.382 26.291 1.00 93.00 107 GLU A O 1
ATOM 850 N N . VAL A 1 108 ? -21.555 9.094 24.205 1.00 93.25 108 VAL A N 1
ATOM 851 C CA . VAL A 1 108 ? -22.755 9.651 23.551 1.00 93.25 108 VAL A CA 1
ATOM 852 C C . VAL A 1 108 ? -24.014 8.848 23.887 1.00 93.25 108 VAL A C 1
ATOM 854 O O . VAL A 1 108 ? -25.044 9.440 24.210 1.00 93.25 108 VAL A O 1
ATOM 857 N N . GLU A 1 109 ? -23.951 7.518 23.821 1.00 92.12 109 GLU A N 1
ATOM 858 C CA . GLU A 1 109 ? -25.090 6.659 24.163 1.00 92.12 109 GLU A CA 1
ATOM 859 C C . GLU A 1 109 ? -25.450 6.750 25.652 1.00 92.12 109 GLU A C 1
ATOM 861 O O . GLU A 1 109 ? -26.632 6.851 25.988 1.00 92.12 109 GLU A O 1
ATOM 866 N N . PHE A 1 110 ? -24.454 6.831 26.540 1.00 91.56 110 PHE A N 1
ATOM 867 C CA . PHE A 1 110 ? -24.673 7.081 27.964 1.00 91.56 110 PHE A CA 1
ATOM 868 C C . PHE A 1 110 ? -25.449 8.388 28.188 1.00 91.56 110 PHE A C 1
ATOM 870 O O . PHE A 1 110 ? -26.523 8.361 28.791 1.00 91.56 110 PHE A O 1
ATOM 877 N N . TYR A 1 111 ? -24.990 9.512 27.625 1.00 88.50 111 TYR A N 1
ATOM 878 C CA . TYR A 1 111 ? -25.668 10.804 27.792 1.00 88.50 111 TYR A CA 1
ATOM 879 C C . TYR A 1 111 ? -27.080 10.835 27.197 1.00 88.50 111 TYR A C 1
ATOM 881 O O . TYR A 1 111 ? -27.984 11.416 27.798 1.00 88.50 111 TYR A O 1
ATOM 889 N N . LYS A 1 112 ? -27.309 10.193 26.043 1.00 84.56 112 LYS A N 1
ATOM 890 C CA . LYS A 1 112 ? -28.664 10.050 25.485 1.00 84.56 112 LYS A CA 1
ATOM 891 C C . LYS A 1 112 ? -29.584 9.276 26.427 1.00 84.56 112 LYS A C 1
ATOM 893 O O . LYS A 1 112 ? -30.736 9.670 26.598 1.00 84.56 112 LYS A O 1
ATOM 898 N N . SER A 1 113 ? -29.084 8.193 27.025 1.00 83.38 113 SER A N 1
ATOM 899 C CA . SER A 1 113 ? -29.870 7.371 27.946 1.00 83.38 113 SER A CA 1
ATOM 900 C C . SER A 1 113 ? -30.239 8.129 29.227 1.00 83.38 113 SER A C 1
ATOM 902 O O . SER A 1 113 ? -31.392 8.072 29.648 1.00 83.38 113 SER A O 1
ATOM 904 N N . GLU A 1 114 ? -29.317 8.915 29.789 1.00 80.44 114 GLU A N 1
ATOM 905 C CA . GLU A 1 114 ? -29.568 9.724 30.989 1.00 80.44 114 GLU A CA 1
ATOM 906 C C . GLU A 1 114 ? -30.561 10.870 30.722 1.00 80.44 114 GLU A C 1
ATOM 908 O O . GLU A 1 114 ? -31.516 11.047 31.478 1.00 80.44 114 GLU A O 1
ATOM 913 N N . LEU A 1 115 ? -30.439 11.578 29.589 1.00 74.38 115 LEU A N 1
ATOM 914 C CA . LEU A 1 115 ? -31.419 12.600 29.179 1.00 74.38 115 LEU A CA 1
ATOM 915 C C . LEU A 1 115 ? -32.820 12.018 28.923 1.00 74.38 115 LEU A C 1
ATOM 917 O O . LEU A 1 115 ? -33.827 12.710 29.096 1.00 74.38 115 LEU A O 1
ATOM 921 N N . GLY A 1 116 ? -32.895 10.760 28.481 1.00 65.94 116 GLY A N 1
ATOM 922 C CA . GLY A 1 116 ? -34.152 10.033 28.321 1.00 65.94 116 GLY A CA 1
ATOM 923 C C . GLY A 1 116 ? -34.844 9.767 29.659 1.00 65.94 116 GLY A C 1
ATOM 924 O O . GLY A 1 116 ? -36.041 10.027 29.781 1.00 65.94 116 GLY A O 1
ATOM 925 N N . LYS A 1 117 ? -34.084 9.321 30.669 1.00 64.38 117 LYS A N 1
ATOM 926 C CA . LYS A 1 117 ? -34.594 9.021 32.019 1.00 64.38 117 LYS A CA 1
ATOM 927 C C . LYS A 1 117 ? -35.095 10.270 32.750 1.00 64.38 117 LYS A C 1
ATOM 929 O O . LYS A 1 117 ? -36.205 10.258 33.280 1.00 64.38 117 LYS A O 1
ATOM 934 N N . GLU A 1 118 ? -34.356 11.382 32.690 1.00 58.25 118 GLU A N 1
ATOM 935 C CA . GLU A 1 118 ? -34.788 12.648 33.312 1.00 58.25 118 GLU A CA 1
ATOM 936 C C . GLU A 1 118 ? -36.114 13.186 32.741 1.00 58.25 118 GLU A C 1
ATOM 938 O O . GLU A 1 118 ? -36.870 13.865 33.443 1.00 58.25 118 GLU A O 1
ATOM 943 N N . ARG A 1 119 ? -36.416 12.919 31.462 1.00 56.81 119 ARG A N 1
ATOM 944 C CA . ARG A 1 119 ? -37.667 13.361 30.823 1.00 56.81 119 ARG A CA 1
ATOM 945 C C . ARG A 1 119 ? -38.866 12.503 31.213 1.00 56.81 119 ARG A C 1
ATOM 947 O O . ARG A 1 119 ? -39.944 13.062 31.401 1.00 56.81 119 ARG A O 1
ATOM 954 N N . SER A 1 120 ? -38.692 11.187 31.338 1.00 57.50 120 SER A N 1
ATOM 955 C CA . SER A 1 120 ? -39.766 10.288 31.779 1.00 57.50 120 SER A CA 1
ATOM 956 C C . SER A 1 120 ? -40.124 10.478 33.252 1.00 57.50 120 SER A C 1
ATOM 958 O O . SER A 1 120 ? -41.292 10.370 33.607 1.00 57.50 120 SER A O 1
ATOM 960 N N . GLU A 1 121 ? -39.153 10.809 34.106 1.00 55.72 121 GLU A N 1
ATOM 961 C CA . GLU A 1 121 ? -39.392 10.970 35.548 1.00 55.72 121 GLU A CA 1
ATOM 962 C C . GLU A 1 121 ? -40.024 12.326 35.915 1.00 55.72 121 GLU A C 1
ATOM 964 O O . GLU A 1 121 ? -40.738 12.425 36.911 1.00 55.72 121 GLU A O 1
ATOM 969 N N . LYS A 1 122 ? -39.838 13.378 35.100 1.00 54.84 122 LYS A N 1
ATOM 970 C CA . LYS A 1 122 ? -40.430 14.707 35.366 1.00 54.84 122 LYS A CA 1
ATOM 971 C C . LYS A 1 122 ? -41.934 14.798 35.090 1.00 54.84 122 LYS A C 1
ATOM 973 O O . LYS A 1 122 ? -42.604 15.648 35.681 1.00 54.84 122 LYS A O 1
ATOM 978 N N . TYR A 1 123 ? -42.490 13.942 34.235 1.00 54.62 123 TYR A N 1
ATOM 979 C CA . TYR A 1 123 ? -43.890 14.034 33.814 1.00 54.62 123 TYR A CA 1
ATOM 980 C C . TYR A 1 123 ? -44.588 12.668 33.879 1.00 54.62 123 TYR A C 1
ATOM 982 O O . TYR A 1 123 ? -44.638 11.943 32.892 1.00 54.62 123 TYR A O 1
ATOM 990 N N . SER A 1 124 ? -45.174 12.347 35.038 1.00 62.06 124 SER A N 1
ATOM 991 C CA . SER A 1 124 ? -46.259 11.357 35.149 1.00 62.06 124 SER A CA 1
ATOM 992 C C . SER A 1 124 ? -47.614 12.057 34.966 1.00 62.06 124 SER A C 1
ATOM 994 O O . SER A 1 124 ? -47.742 13.240 35.298 1.00 62.06 124 SER A O 1
ATOM 996 N N . PHE A 1 125 ? -48.648 11.339 34.505 1.00 58.25 125 PHE A N 1
ATOM 997 C CA . PHE A 1 125 ? -50.045 11.809 34.559 1.00 58.25 125 PHE A CA 1
ATOM 998 C C . PHE A 1 125 ? -50.450 12.249 35.977 1.00 58.25 125 PHE A C 1
ATOM 1000 O O . PHE A 1 125 ? -51.293 13.133 36.142 1.00 58.25 125 PHE A O 1
ATOM 1007 N N . ASP A 1 126 ? -49.783 11.713 37.001 1.00 60.75 126 ASP A N 1
ATOM 1008 C CA . ASP A 1 126 ? -49.940 12.119 38.395 1.00 60.75 126 ASP A CA 1
ATOM 1009 C C . ASP A 1 126 ? -49.579 13.587 38.649 1.00 60.75 126 ASP A C 1
ATOM 1011 O O . ASP A 1 126 ? -50.241 14.233 39.465 1.00 60.75 126 ASP A O 1
ATOM 1015 N N . ASN A 1 127 ? -48.617 14.132 37.893 1.00 60.94 127 ASN A N 1
ATOM 1016 C CA . ASN A 1 127 ? -48.095 15.495 38.037 1.00 60.94 127 ASN A CA 1
ATOM 1017 C C . ASN A 1 127 ? -48.956 16.557 37.326 1.00 60.94 127 ASN A C 1
ATOM 1019 O O . ASN A 1 127 ? -48.675 17.752 37.429 1.00 60.94 127 ASN A O 1
ATOM 1023 N N . ILE A 1 128 ? -50.005 16.154 36.601 1.00 67.62 128 ILE A N 1
ATOM 1024 C CA . ILE A 1 128 ? -50.935 17.076 35.942 1.00 67.62 128 ILE A CA 1
ATOM 1025 C C . ILE A 1 128 ? -52.047 17.445 36.937 1.00 67.62 128 ILE A C 1
ATOM 1027 O O . ILE A 1 128 ? -52.910 16.624 37.260 1.00 67.62 128 ILE A O 1
ATOM 1031 N N . ILE A 1 129 ? -52.056 18.693 37.424 1.00 64.06 129 ILE A N 1
ATOM 1032 C CA . ILE A 1 129 ? -53.161 19.230 38.238 1.00 64.06 129 ILE A CA 1
ATOM 1033 C C . ILE A 1 129 ? -54.315 19.611 37.301 1.00 64.06 129 ILE A C 1
ATOM 1035 O O . ILE A 1 129 ? -54.389 20.724 36.783 1.00 64.06 129 ILE A O 1
ATOM 1039 N N . GLY A 1 130 ? -55.216 18.659 37.057 1.00 61.44 130 GLY A N 1
ATOM 1040 C CA . GLY A 1 130 ? -56.460 18.877 36.325 1.00 61.44 130 GLY A CA 1
ATOM 1041 C C . GLY A 1 130 ? -57.624 19.158 37.275 1.00 61.44 130 GLY A C 1
ATOM 1042 O O . GLY A 1 130 ? -58.065 18.268 37.988 1.00 61.44 130 GLY A O 1
ATOM 1043 N N . ILE A 1 131 ? -58.164 20.378 37.255 1.00 59.91 131 ILE A N 1
ATOM 1044 C CA . ILE A 1 131 ? -59.355 20.773 38.044 1.00 59.91 131 ILE A CA 1
ATOM 1045 C C . ILE A 1 131 ? -60.685 20.527 37.309 1.00 59.91 131 ILE A C 1
ATOM 1047 O O . ILE A 1 131 ? -61.756 20.796 37.849 1.00 59.91 131 ILE A O 1
ATOM 1051 N N . SER A 1 132 ? -60.650 20.020 36.071 1.00 70.38 132 SER A N 1
ATOM 1052 C CA . SER A 1 132 ? -61.870 19.738 35.306 1.00 70.38 132 SER A CA 1
ATOM 1053 C C . SER A 1 132 ? -62.388 18.324 35.574 1.00 70.38 132 SER A C 1
ATOM 1055 O O . SER A 1 132 ? -61.613 17.372 35.631 1.00 70.38 132 SER A O 1
ATOM 1057 N N . LYS A 1 133 ? -63.714 18.171 35.658 1.00 64.38 133 LYS A N 1
ATOM 1058 C CA . LYS A 1 133 ? -64.389 16.885 35.915 1.00 64.38 133 LYS A CA 1
ATOM 1059 C C . LYS A 1 133 ? -63.950 15.766 34.953 1.00 64.38 133 LYS A C 1
ATOM 1061 O O . LYS A 1 133 ? -63.716 14.649 35.390 1.00 64.38 133 LYS A O 1
ATOM 1066 N N . LYS A 1 134 ? -63.751 16.101 33.671 1.00 68.31 134 LYS A N 1
ATOM 1067 C CA . LYS A 1 134 ? -63.280 15.166 32.631 1.00 68.31 134 LYS A CA 1
ATOM 1068 C C . LYS A 1 134 ? -61.819 14.738 32.802 1.00 68.31 134 LYS A C 1
ATOM 1070 O O . LYS A 1 134 ? -61.451 13.679 32.324 1.00 68.31 134 LYS A O 1
ATOM 1075 N N . ALA A 1 135 ? -60.984 15.553 33.447 1.00 65.50 135 ALA A N 1
ATOM 1076 C CA . ALA A 1 135 ? -59.579 15.216 33.688 1.00 65.50 135 ALA A CA 1
ATOM 1077 C C . ALA A 1 135 ? -59.406 14.229 34.856 1.00 65.50 135 ALA A C 1
ATOM 1079 O O . ALA A 1 135 ? -58.418 13.508 34.893 1.00 65.50 135 ALA A O 1
ATOM 1080 N N . ILE A 1 136 ? -60.366 14.189 35.787 1.00 63.75 136 ILE A N 1
ATOM 1081 C CA . ILE A 1 136 ? -60.361 13.276 36.939 1.00 63.75 136 ILE A CA 1
ATOM 1082 C C . ILE A 1 136 ? -60.814 11.862 36.533 1.00 63.75 136 ILE A C 1
ATOM 1084 O O . ILE A 1 136 ? -60.331 10.898 37.105 1.00 63.75 136 ILE A O 1
ATOM 1088 N N . GLU A 1 137 ? -61.686 11.721 35.528 1.00 65.62 137 GLU A N 1
ATOM 1089 C CA . GLU A 1 137 ? -62.178 10.415 35.036 1.00 65.62 137 GLU A CA 1
ATOM 1090 C C . GLU A 1 137 ? -61.145 9.596 34.239 1.00 65.62 137 GLU A C 1
ATOM 1092 O O . GLU A 1 137 ? -61.389 8.424 33.966 1.00 65.62 137 GLU A O 1
ATOM 1097 N N . VAL A 1 138 ? -60.026 10.205 33.828 1.00 63.31 138 VAL A N 1
ATOM 1098 C CA . VAL A 1 138 ? -59.003 9.581 32.959 1.00 63.31 138 VAL A CA 1
ATOM 1099 C C . VAL A 1 138 ? -57.674 9.344 33.700 1.00 63.31 138 VAL A C 1
ATOM 1101 O O . VAL A 1 138 ? -56.75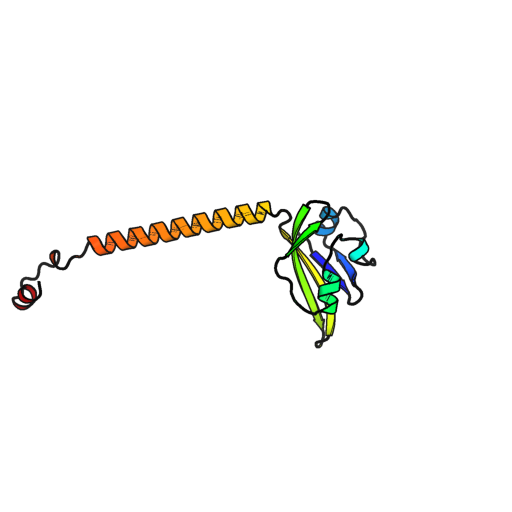2 8.767 33.128 1.00 63.31 138 VAL A O 1
ATOM 1104 N N . LYS A 1 139 ? -57.571 9.790 34.959 1.00 52.88 139 LYS A N 1
ATOM 1105 C CA . LYS A 1 139 ? -56.517 9.365 35.892 1.00 52.88 139 LYS A CA 1
ATOM 1106 C C . LYS A 1 139 ? -56.829 7.960 36.396 1.00 52.88 139 LYS A C 1
ATOM 1108 O O . LYS A 1 139 ? -55.877 7.159 36.471 1.00 52.88 139 LYS A O 1
#

Organism: Clostridium perfringens (NCBI:txid1502)

Sequence (139 aa):
TKECVVVVDKDGIITMMSKCYKEFLGYDNPEGKYVEDIIDNTRLPKILKSGNIEYGDVQLIKNKEVIAMRVPIKTNGDITGAIGKIMFKDIEELILLNNKLNRLKNEVEFYKSELGKERSEKYSFDNIIGISKKAIEVK

Secondary structure (DSSP, 8-state):
--SEEEEEETTSBEEEE-HHHHHHHT-S--TTSBGGGTSTT--HHHHHHH---EEEEEEEETTEEEEEEEEEEEETTEEEEEEEEEEES-HHHHHHHHHHHHHHHHHHHHHHHHHHHHHHHH--GGG----SHHHHTT-